Protein AF-A0A7Y7SUU4-F1 (afdb_monomer_lite)

Structure (mmCIF, N/CA/C/O backbone):
data_AF-A0A7Y7SUU4-F1
#
_entry.id   AF-A0A7Y7SUU4-F1
#
loop_
_atom_site.group_PDB
_atom_site.id
_atom_site.type_symbol
_atom_site.label_atom_id
_atom_site.label_alt_id
_atom_site.label_comp_id
_atom_site.label_asym_id
_atom_site.label_entity_id
_atom_site.label_seq_id
_atom_site.pdbx_PDB_ins_code
_atom_site.Cartn_x
_atom_site.Cartn_y
_atom_site.Cartn_z
_atom_site.occupancy
_atom_site.B_iso_or_equiv
_atom_site.auth_seq_id
_atom_site.auth_comp_id
_atom_site.auth_asym_id
_atom_site.auth_atom_id
_atom_site.pdbx_PDB_model_num
ATOM 1 N N . PHE A 1 1 ? 38.466 -0.236 -31.604 1.00 60.69 1 PHE A N 1
ATOM 2 C CA . PHE A 1 1 ? 37.794 -1.180 -30.681 1.00 60.69 1 PHE A CA 1
ATOM 3 C C . PHE A 1 1 ? 37.592 -0.640 -29.258 1.00 60.69 1 PHE A C 1
ATOM 5 O O . PHE A 1 1 ? 36.570 -0.963 -28.671 1.00 60.69 1 PHE A O 1
ATOM 12 N N . GLY A 1 2 ? 38.469 0.221 -28.713 1.00 74.75 2 GLY A N 1
ATOM 13 C CA . GLY A 1 2 ? 38.317 0.755 -27.343 1.00 74.75 2 GLY A CA 1
ATOM 14 C C . GLY A 1 2 ? 37.077 1.631 -27.092 1.00 74.75 2 GLY A C 1
ATOM 15 O O . GLY A 1 2 ? 36.430 1.478 -26.066 1.00 74.75 2 GLY A O 1
ATOM 16 N N . LEU A 1 3 ? 36.687 2.487 -28.044 1.00 79.12 3 LEU A N 1
ATOM 17 C CA . LEU A 1 3 ? 35.489 3.340 -27.923 1.00 79.12 3 LEU A CA 1
ATOM 18 C C . LEU A 1 3 ? 34.177 2.540 -27.890 1.00 79.12 3 LEU A C 1
ATOM 20 O O . LEU A 1 3 ? 33.296 2.837 -27.091 1.00 79.12 3 LEU A O 1
ATOM 24 N N . LEU A 1 4 ? 34.067 1.491 -28.711 1.00 78.38 4 LEU A N 1
ATOM 25 C CA . LEU A 1 4 ? 32.910 0.591 -28.701 1.00 78.38 4 LEU A CA 1
ATOM 26 C C . LEU A 1 4 ? 32.843 -0.204 -27.388 1.00 78.38 4 LEU A C 1
ATOM 28 O O . LEU A 1 4 ? 31.781 -0.294 -26.784 1.00 78.38 4 LEU A O 1
ATOM 32 N N . ALA A 1 5 ? 33.981 -0.724 -26.915 1.00 74.50 5 ALA A N 1
ATOM 33 C CA . ALA A 1 5 ? 34.062 -1.417 -25.629 1.00 74.50 5 ALA A CA 1
ATOM 34 C C . ALA A 1 5 ? 33.686 -0.500 -24.448 1.00 74.50 5 ALA A C 1
ATOM 36 O O . ALA A 1 5 ? 32.988 -0.934 -23.536 1.00 74.50 5 ALA A O 1
ATOM 37 N N . LEU A 1 6 ? 34.083 0.776 -24.494 1.00 81.94 6 LEU A N 1
ATOM 38 C CA . LEU A 1 6 ? 33.735 1.783 -23.490 1.00 81.94 6 LEU A CA 1
ATOM 39 C C . LEU A 1 6 ? 32.233 2.120 -23.497 1.00 81.94 6 LEU A C 1
ATOM 41 O O . LEU A 1 6 ? 31.617 2.182 -22.437 1.00 81.94 6 LEU A O 1
ATOM 45 N N . LEU A 1 7 ? 31.622 2.287 -24.675 1.00 76.31 7 LEU A N 1
ATOM 46 C CA . LEU A 1 7 ? 30.175 2.503 -24.805 1.00 76.31 7 LEU A CA 1
ATOM 47 C C . LEU A 1 7 ? 29.375 1.302 -24.281 1.00 76.31 7 LEU A C 1
ATOM 49 O O . LEU A 1 7 ? 28.416 1.475 -23.531 1.00 76.31 7 LEU A O 1
ATOM 53 N N . ILE A 1 8 ? 29.807 0.081 -24.605 1.00 71.06 8 ILE A N 1
ATOM 54 C CA . ILE A 1 8 ? 29.208 -1.147 -24.074 1.00 71.06 8 ILE A CA 1
ATOM 55 C C . ILE A 1 8 ? 29.336 -1.178 -22.541 1.00 71.06 8 ILE A C 1
ATOM 57 O O . ILE A 1 8 ? 28.335 -1.347 -21.849 1.00 71.06 8 ILE A O 1
ATOM 61 N N . ALA A 1 9 ? 30.521 -0.917 -21.985 1.00 72.00 9 ALA A N 1
ATOM 62 C CA . ALA A 1 9 ? 30.722 -0.878 -20.535 1.00 72.00 9 ALA A CA 1
ATOM 63 C C . ALA A 1 9 ? 29.834 0.170 -19.831 1.00 72.00 9 ALA A C 1
ATOM 65 O O . ALA A 1 9 ? 29.232 -0.130 -18.798 1.00 72.00 9 ALA A O 1
ATOM 66 N N . PHE A 1 10 ? 29.684 1.373 -20.398 1.00 74.75 10 PHE A N 1
ATOM 67 C CA . PHE A 1 10 ? 28.803 2.405 -19.839 1.00 74.75 10 PHE A CA 1
ATOM 68 C C . PHE A 1 10 ? 27.319 2.036 -19.919 1.00 74.75 10 PHE A C 1
ATOM 70 O O . PHE A 1 10 ? 26.589 2.245 -18.950 1.00 74.75 10 PHE A O 1
ATOM 77 N N . THR A 1 11 ? 26.864 1.445 -21.028 1.00 68.44 11 THR A N 1
ATOM 78 C CA . THR A 1 11 ? 25.468 0.988 -21.155 1.00 68.44 11 THR A CA 1
ATOM 79 C C . THR A 1 11 ? 25.135 -0.127 -20.160 1.00 68.44 11 THR A C 1
ATOM 81 O O . THR A 1 11 ? 24.088 -0.061 -19.512 1.00 68.44 11 THR A O 1
ATOM 84 N N . PHE A 1 12 ? 26.043 -1.089 -19.950 1.00 68.56 12 PHE A N 1
ATOM 85 C CA . PHE A 1 12 ? 25.882 -2.140 -18.940 1.00 68.56 12 PHE A CA 1
ATOM 86 C C . PHE A 1 12 ? 25.916 -1.594 -17.505 1.00 68.56 12 PHE A C 1
ATOM 88 O O . PHE A 1 12 ? 25.072 -1.978 -16.697 1.00 68.56 12 PHE A O 1
ATOM 95 N N . SER A 1 13 ? 26.823 -0.664 -17.190 1.00 65.19 13 SER A N 1
ATOM 96 C CA . SER A 1 13 ? 26.899 -0.027 -15.864 1.00 65.19 13 SER A CA 1
ATOM 97 C C . SER A 1 13 ? 25.634 0.783 -15.533 1.00 65.19 13 SER A C 1
ATOM 99 O O . SER A 1 13 ? 25.055 0.651 -14.449 1.00 65.19 13 SER A O 1
ATOM 101 N N . GLY A 1 14 ? 25.124 1.549 -16.504 1.00 67.38 14 GLY A N 1
ATOM 102 C CA . GLY A 1 14 ? 23.860 2.273 -16.362 1.00 67.38 14 GLY A CA 1
ATOM 103 C C . GLY A 1 14 ? 22.656 1.340 -16.197 1.00 67.38 14 GLY A C 1
ATOM 104 O O . GLY A 1 14 ? 21.776 1.605 -15.379 1.00 67.38 14 GLY A O 1
ATOM 105 N N . ALA A 1 15 ? 22.620 0.219 -16.925 1.00 69.56 15 ALA A N 1
ATOM 106 C CA . ALA A 1 15 ? 21.560 -0.780 -16.801 1.00 69.56 15 ALA A CA 1
ATOM 107 C C . ALA A 1 15 ? 21.578 -1.506 -15.444 1.00 69.56 15 ALA A C 1
ATOM 109 O O . ALA A 1 15 ? 20.518 -1.682 -14.841 1.00 69.56 15 ALA A O 1
ATOM 110 N N . ALA A 1 16 ? 22.761 -1.874 -14.940 1.00 66.81 16 ALA A N 1
ATOM 111 C CA . ALA A 1 16 ? 22.922 -2.505 -13.629 1.00 66.81 16 ALA A CA 1
ATOM 112 C C . ALA A 1 16 ? 22.438 -1.585 -12.498 1.00 66.81 16 ALA A C 1
ATOM 114 O O . ALA A 1 16 ? 21.600 -1.986 -11.692 1.00 66.81 16 ALA A O 1
ATOM 115 N N . THR A 1 17 ? 22.863 -0.318 -12.518 1.00 73.75 17 THR A N 1
ATOM 116 C CA . THR A 1 17 ? 22.456 0.688 -11.523 1.00 73.75 17 THR A CA 1
ATOM 117 C C . THR A 1 17 ? 20.933 0.876 -11.486 1.00 73.75 17 THR A C 1
ATOM 119 O O . THR A 1 17 ? 20.334 0.912 -10.412 1.00 73.75 17 THR A O 1
ATOM 122 N N . ARG A 1 18 ? 20.269 0.930 -12.651 1.00 72.94 18 ARG A N 1
ATOM 123 C CA 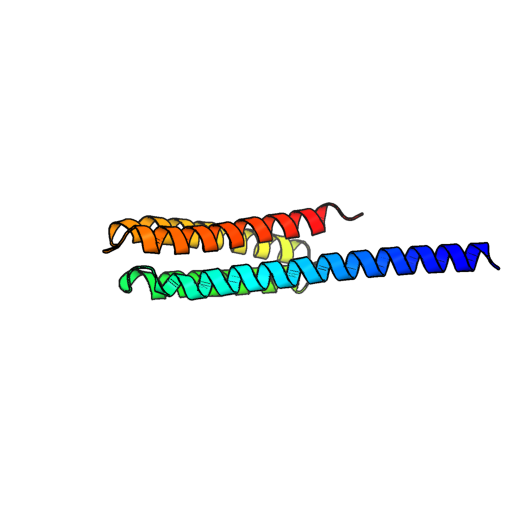. ARG A 1 18 ? 18.797 1.023 -12.727 1.00 72.94 18 ARG A CA 1
ATOM 124 C C . ARG A 1 18 ? 18.102 -0.226 -12.193 1.00 72.94 18 ARG A C 1
ATOM 126 O O . ARG A 1 18 ? 17.087 -0.119 -11.506 1.00 72.94 18 ARG A O 1
ATOM 133 N N . MET A 1 19 ? 18.629 -1.407 -12.511 1.00 75.94 19 MET A N 1
ATOM 134 C CA . MET A 1 19 ? 18.055 -2.660 -12.028 1.00 75.94 19 MET A CA 1
ATOM 135 C C . MET A 1 19 ? 18.141 -2.759 -10.500 1.00 75.94 19 MET A C 1
ATOM 137 O O . MET A 1 19 ? 17.162 -3.152 -9.863 1.00 75.94 19 MET A O 1
ATOM 141 N N . ASP A 1 20 ? 19.255 -2.337 -9.906 1.00 78.94 20 ASP A N 1
ATOM 142 C CA . ASP A 1 20 ? 19.417 -2.316 -8.451 1.00 78.94 20 ASP A CA 1
ATOM 143 C C . ASP A 1 20 ? 18.549 -1.246 -7.772 1.00 78.94 20 ASP A C 1
ATOM 145 O O . ASP A 1 20 ? 17.934 -1.527 -6.739 1.00 78.94 20 ASP A O 1
ATOM 149 N N . ALA A 1 21 ? 18.381 -0.066 -8.380 1.00 82.44 21 ALA A N 1
ATOM 150 C CA . ALA A 1 21 ? 17.433 0.943 -7.895 1.00 82.44 21 ALA A CA 1
ATOM 151 C C . ALA A 1 21 ? 15.988 0.407 -7.892 1.00 82.44 21 ALA A C 1
ATOM 153 O O . ALA A 1 21 ? 15.277 0.509 -6.888 1.00 82.44 21 ALA A O 1
ATOM 154 N N . ARG A 1 22 ? 15.567 -0.259 -8.978 1.00 83.44 22 ARG A N 1
ATOM 155 C CA . ARG A 1 22 ? 14.245 -0.898 -9.065 1.00 83.44 22 ARG A CA 1
ATOM 156 C C . ARG A 1 22 ? 14.066 -1.972 -7.991 1.00 83.44 22 ARG A C 1
ATOM 158 O O . ARG A 1 22 ? 13.024 -1.998 -7.339 1.00 83.44 22 ARG A O 1
ATOM 165 N N . ARG A 1 23 ? 15.061 -2.845 -7.792 1.00 85.75 23 ARG A N 1
ATOM 166 C CA . ARG A 1 23 ? 15.037 -3.886 -6.745 1.00 85.75 23 ARG A CA 1
ATOM 167 C C . ARG A 1 23 ? 14.900 -3.283 -5.353 1.00 85.75 23 ARG A C 1
ATOM 169 O O . ARG A 1 23 ? 14.048 -3.729 -4.591 1.00 85.75 23 ARG A O 1
ATOM 176 N N . THR A 1 24 ? 15.670 -2.239 -5.059 1.00 88.44 24 THR A N 1
ATOM 177 C CA . THR A 1 24 ? 15.624 -1.532 -3.772 1.00 88.44 24 THR A CA 1
ATOM 178 C C . THR A 1 24 ? 14.221 -1.006 -3.483 1.00 88.44 24 THR A C 1
ATOM 180 O O . THR A 1 24 ? 13.675 -1.251 -2.409 1.00 88.44 24 THR A O 1
ATOM 183 N N . LEU A 1 25 ? 13.582 -0.374 -4.471 1.00 89.00 25 LEU A N 1
ATOM 184 C CA . LEU A 1 25 ? 12.209 0.101 -4.325 1.00 89.00 25 LEU A CA 1
ATOM 185 C C . LEU A 1 25 ? 11.192 -1.042 -4.162 1.00 89.00 25 LEU A C 1
ATOM 187 O O . LEU A 1 25 ? 10.199 -0.857 -3.466 1.00 89.00 25 LEU A O 1
ATOM 191 N N . ILE A 1 26 ? 11.392 -2.208 -4.799 1.00 88.62 26 ILE A N 1
ATOM 192 C CA . ILE A 1 26 ? 10.487 -3.372 -4.647 1.00 88.62 26 ILE A CA 1
ATOM 193 C C . ILE A 1 26 ? 10.540 -3.882 -3.208 1.00 88.62 26 ILE A C 1
ATOM 195 O O . ILE A 1 26 ? 9.502 -4.120 -2.590 1.00 88.62 26 ILE A O 1
ATOM 199 N N . VAL A 1 27 ? 11.754 -4.033 -2.678 1.00 90.62 27 VAL A N 1
ATOM 200 C CA . VAL A 1 27 ? 11.974 -4.484 -1.302 1.00 90.62 27 VAL A CA 1
ATOM 201 C C . VAL A 1 27 ? 11.359 -3.492 -0.316 1.00 90.62 27 VAL A C 1
ATOM 203 O O . VAL A 1 27 ? 10.639 -3.908 0.588 1.00 90.62 27 VAL A O 1
ATOM 206 N N . ALA A 1 28 ? 11.574 -2.190 -0.521 1.00 93.31 28 ALA A N 1
ATOM 207 C CA . ALA A 1 28 ? 10.997 -1.150 0.325 1.00 93.31 28 ALA A CA 1
ATOM 208 C C . ALA A 1 28 ? 9.457 -1.188 0.340 1.00 93.31 28 ALA A C 1
ATOM 210 O O . ALA A 1 28 ? 8.864 -1.170 1.416 1.00 93.31 28 ALA A O 1
ATOM 211 N N . GLU A 1 29 ? 8.807 -1.310 -0.825 1.00 92.81 29 GLU A N 1
ATOM 212 C CA . GLU A 1 29 ? 7.341 -1.422 -0.905 1.00 92.81 29 GLU A CA 1
ATOM 213 C C . GLU A 1 29 ? 6.824 -2.660 -0.177 1.00 92.81 29 GLU A C 1
ATOM 215 O O . GLU A 1 29 ? 5.900 -2.568 0.630 1.00 92.81 29 GLU A O 1
ATOM 220 N N . THR A 1 30 ? 7.456 -3.807 -0.419 1.00 92.81 30 THR A N 1
ATOM 221 C CA . THR A 1 30 ? 7.053 -5.077 0.194 1.00 92.81 30 THR A CA 1
ATOM 222 C C . THR A 1 30 ? 7.179 -5.016 1.718 1.00 92.81 30 THR A C 1
ATOM 224 O O . THR A 1 30 ? 6.282 -5.461 2.433 1.00 92.81 30 THR A O 1
ATOM 227 N N . ASN A 1 31 ? 8.254 -4.410 2.230 1.00 95.31 31 ASN A N 1
ATOM 228 C CA . ASN A 1 31 ? 8.469 -4.238 3.666 1.00 95.31 31 ASN A CA 1
ATOM 229 C C . ASN A 1 31 ? 7.460 -3.268 4.298 1.00 95.31 31 ASN A C 1
ATOM 231 O O . ASN A 1 31 ? 6.953 -3.546 5.388 1.00 95.31 31 ASN A O 1
ATOM 235 N N . ALA A 1 32 ? 7.139 -2.159 3.624 1.00 96.75 32 ALA A N 1
ATOM 236 C CA . ALA A 1 32 ? 6.133 -1.209 4.097 1.00 96.75 32 ALA A CA 1
ATOM 237 C C . ALA A 1 32 ? 4.740 -1.859 4.149 1.00 96.75 32 ALA A C 1
ATOM 239 O O . ALA A 1 32 ? 4.061 -1.784 5.173 1.00 96.75 32 ALA A O 1
ATOM 240 N N . MET A 1 33 ? 4.351 -2.589 3.096 1.00 96.19 33 MET A N 1
ATOM 241 C CA . MET A 1 33 ? 3.099 -3.353 3.062 1.00 96.19 33 MET A CA 1
ATOM 242 C C . MET A 1 33 ? 3.054 -4.428 4.157 1.00 96.19 33 MET A C 1
ATOM 244 O O . MET A 1 33 ? 2.054 -4.545 4.862 1.00 96.19 33 MET A O 1
ATOM 248 N N . GLY A 1 34 ? 4.139 -5.186 4.346 1.00 96.38 34 GLY A N 1
ATOM 249 C CA . GLY A 1 34 ? 4.232 -6.197 5.402 1.00 96.38 34 GLY A CA 1
ATOM 250 C C . GLY A 1 34 ? 4.115 -5.597 6.806 1.00 96.38 34 GLY A C 1
ATOM 251 O O . GLY A 1 34 ? 3.402 -6.130 7.656 1.00 96.38 34 GLY A O 1
ATOM 252 N N . THR A 1 35 ? 4.748 -4.447 7.039 1.00 97.81 35 THR A N 1
ATOM 253 C CA . THR A 1 35 ? 4.656 -3.722 8.315 1.00 97.81 35 THR A CA 1
ATOM 254 C C . THR A 1 35 ? 3.239 -3.210 8.560 1.00 97.81 35 THR A C 1
ATOM 256 O O . THR A 1 35 ? 2.698 -3.403 9.650 1.00 97.81 35 THR A O 1
ATOM 259 N N . ALA A 1 36 ? 2.609 -2.606 7.550 1.00 97.56 36 ALA A N 1
ATOM 260 C CA . ALA A 1 36 ? 1.231 -2.136 7.636 1.00 97.56 36 ALA A CA 1
ATOM 261 C C . ALA A 1 36 ? 0.258 -3.284 7.941 1.00 97.56 36 ALA A C 1
ATOM 263 O O . ALA A 1 36 ? -0.575 -3.155 8.836 1.00 97.56 36 ALA A O 1
ATOM 264 N N . TRP A 1 37 ? 0.420 -4.432 7.274 1.00 97.75 37 TRP A N 1
ATOM 265 C CA . TRP A 1 37 ? -0.377 -5.637 7.508 1.00 97.75 37 TRP A CA 1
ATOM 266 C C . TRP A 1 37 ? -0.301 -6.139 8.954 1.00 97.75 37 TRP A C 1
ATOM 268 O O . TRP A 1 37 ? -1.332 -6.459 9.546 1.00 97.75 37 TRP A O 1
ATOM 278 N N . LEU A 1 38 ? 0.904 -6.198 9.530 1.00 97.50 38 LEU A N 1
ATOM 279 C CA . LEU A 1 38 ? 1.098 -6.603 10.926 1.00 97.50 38 LEU A CA 1
ATOM 280 C C . LEU A 1 38 ? 0.463 -5.600 11.894 1.00 97.50 38 LEU A C 1
ATOM 282 O O . LEU A 1 38 ? -0.156 -5.988 12.879 1.00 97.50 38 LEU A O 1
ATOM 286 N N . ARG A 1 39 ? 0.565 -4.298 11.609 1.00 96.50 39 ARG A N 1
ATOM 287 C CA . ARG A 1 39 ? 0.001 -3.262 12.484 1.00 96.50 39 ARG A CA 1
ATOM 288 C C . ARG A 1 39 ? -1.518 -3.134 12.405 1.00 96.50 39 ARG A C 1
ATOM 290 O O . ARG A 1 39 ? -2.089 -2.462 13.259 1.00 96.50 39 ARG A O 1
ATOM 297 N N . LEU A 1 40 ? -2.190 -3.818 11.474 1.00 96.12 40 LEU A N 1
ATOM 298 C CA . LEU A 1 40 ? -3.649 -3.956 11.530 1.00 96.12 40 LEU A CA 1
ATOM 299 C C . LEU A 1 40 ? -4.108 -4.650 12.823 1.00 96.12 40 LEU A C 1
ATOM 301 O O . LEU A 1 40 ? -5.204 -4.354 13.289 1.00 96.12 40 LEU A O 1
ATOM 305 N N . ASP A 1 41 ? -3.272 -5.493 13.443 1.00 95.31 41 ASP A N 1
ATOM 306 C CA . ASP A 1 41 ? -3.570 -6.121 14.742 1.00 95.31 41 ASP A CA 1
ATOM 307 C C . ASP A 1 41 ? -3.683 -5.119 15.898 1.00 95.31 41 ASP A C 1
ATOM 309 O O . ASP A 1 41 ? -4.271 -5.434 16.931 1.00 95.31 41 ASP A O 1
ATOM 313 N N . LEU A 1 42 ? -3.144 -3.907 15.730 1.00 94.44 42 LEU A N 1
ATOM 314 C CA . LEU A 1 42 ? -3.247 -2.844 16.728 1.00 94.44 42 LEU A CA 1
ATOM 315 C C . LEU A 1 42 ? -4.628 -2.184 16.735 1.00 94.44 42 LEU A C 1
ATOM 317 O O . LEU A 1 42 ? -4.981 -1.554 17.725 1.00 94.44 42 LEU A O 1
ATOM 321 N N . LEU A 1 43 ? -5.390 -2.288 15.643 1.00 94.81 43 LEU A N 1
ATOM 322 C CA . LEU A 1 43 ? -6.722 -1.696 15.530 1.00 94.81 43 LEU A CA 1
ATOM 323 C C . LEU A 1 43 ? -7.756 -2.529 16.305 1.00 94.81 43 LEU A C 1
ATOM 325 O O . LEU A 1 43 ? -7.519 -3.713 16.563 1.00 94.81 43 LEU A O 1
ATOM 329 N N . PRO A 1 44 ? -8.928 -1.970 16.657 1.00 95.50 44 PRO A N 1
ATOM 330 C CA . PRO A 1 44 ? -9.928 -2.719 17.406 1.00 95.50 44 PRO A CA 1
ATOM 331 C C . PRO A 1 44 ? -10.376 -3.965 16.634 1.00 95.50 44 PRO A C 1
ATOM 333 O O . PRO A 1 44 ? -10.641 -3.903 15.432 1.00 95.50 44 PRO A O 1
ATOM 336 N N . VAL A 1 45 ? -10.493 -5.094 17.341 1.00 94.94 45 VAL A N 1
ATOM 337 C CA . VAL A 1 45 ? -10.722 -6.434 16.760 1.00 94.94 45 VAL A CA 1
ATOM 338 C C . VAL A 1 45 ? -11.933 -6.479 15.823 1.00 94.94 45 VAL A C 1
ATOM 340 O O . VAL A 1 45 ? -11.895 -7.169 14.808 1.00 94.94 45 VAL A O 1
ATOM 343 N N . ALA A 1 46 ? -12.980 -5.698 16.107 1.00 95.94 46 ALA A N 1
ATOM 344 C CA . ALA A 1 46 ? -14.178 -5.613 15.272 1.00 95.94 46 ALA A CA 1
ATOM 345 C C . ALA A 1 46 ? -13.904 -5.100 13.841 1.00 95.94 46 ALA A C 1
ATOM 347 O O . ALA A 1 46 ? -14.594 -5.499 12.905 1.00 95.94 46 ALA A O 1
ATOM 348 N N . HIS A 1 47 ? -12.886 -4.253 13.656 1.00 95.50 47 HIS A N 1
ATOM 349 C CA . HIS A 1 47 ? -12.553 -3.635 12.365 1.00 95.50 47 HIS A CA 1
ATOM 350 C C . HIS A 1 47 ? -11.526 -4.435 11.555 1.00 95.50 47 HIS A C 1
ATOM 352 O O . HIS A 1 47 ? -11.454 -4.295 10.331 1.00 95.50 47 HIS A O 1
ATOM 358 N N . GLN A 1 48 ? -10.742 -5.295 12.213 1.00 96.31 48 GLN A N 1
ATOM 359 C CA . GLN A 1 48 ? -9.621 -6.002 11.586 1.00 96.31 48 GLN A CA 1
ATOM 360 C C . GLN A 1 48 ? -10.027 -6.899 10.401 1.00 96.31 48 GLN A C 1
ATOM 362 O O . GLN A 1 48 ? -9.341 -6.839 9.379 1.00 96.31 48 GLN A O 1
ATOM 367 N N . PRO A 1 49 ? -11.106 -7.714 10.451 1.00 97.94 49 PRO A N 1
ATOM 368 C CA . PRO A 1 49 ? -11.425 -8.634 9.356 1.00 97.94 49 PRO A CA 1
ATOM 369 C C . PRO A 1 49 ? -11.726 -7.920 8.036 1.00 97.94 49 PRO A C 1
ATOM 371 O O . PRO A 1 49 ? -11.211 -8.320 6.991 1.00 97.94 49 PRO A O 1
ATOM 374 N N . ALA A 1 50 ? -12.514 -6.842 8.092 1.00 97.00 50 ALA A N 1
ATOM 375 C CA . ALA A 1 50 ? -12.868 -6.051 6.918 1.00 97.00 50 ALA A CA 1
ATOM 376 C C . ALA A 1 50 ? -11.635 -5.347 6.335 1.00 97.00 50 ALA A C 1
ATOM 378 O O . ALA A 1 50 ? -11.376 -5.465 5.141 1.00 97.00 50 ALA A O 1
ATOM 379 N N . LEU A 1 51 ? -10.828 -4.705 7.189 1.00 97.38 51 LEU A N 1
ATOM 380 C CA . LEU A 1 51 ? -9.580 -4.056 6.777 1.00 97.38 51 LEU A CA 1
ATOM 381 C C . LEU A 1 51 ? -8.591 -5.038 6.149 1.00 97.38 51 LEU A C 1
ATOM 383 O O . LEU A 1 51 ? -7.987 -4.736 5.125 1.00 97.38 51 LEU A O 1
ATOM 387 N N . ARG A 1 52 ? -8.444 -6.236 6.725 1.00 98.06 52 ARG A N 1
ATOM 388 C CA . ARG A 1 52 ? -7.584 -7.286 6.169 1.00 98.06 52 ARG A CA 1
ATOM 389 C C . ARG A 1 52 ? -8.078 -7.769 4.806 1.00 98.06 52 ARG A C 1
ATOM 391 O O . ARG A 1 52 ? -7.251 -8.126 3.972 1.00 98.06 52 ARG A O 1
ATOM 398 N N . GLN A 1 53 ? -9.390 -7.800 4.572 1.00 98.50 53 GLN A N 1
ATOM 399 C CA . GLN A 1 53 ? -9.922 -8.138 3.253 1.00 98.50 53 GLN A CA 1
ATOM 400 C C . GLN A 1 53 ? -9.607 -7.046 2.232 1.00 98.50 53 GLN A C 1
ATOM 402 O O . GLN A 1 53 ? -9.010 -7.361 1.207 1.00 98.50 53 GLN A O 1
ATOM 407 N N . ASP A 1 54 ? -9.896 -5.780 2.549 1.00 98.31 54 ASP A N 1
ATOM 408 C CA . ASP A 1 54 ? -9.578 -4.664 1.649 1.00 98.31 54 ASP A CA 1
ATOM 409 C C . ASP A 1 54 ? -8.072 -4.612 1.335 1.00 98.31 54 ASP A C 1
ATOM 411 O O . ASP A 1 54 ? -7.672 -4.341 0.205 1.00 98.31 54 ASP A O 1
ATOM 415 N N . PHE A 1 55 ? -7.224 -4.907 2.328 1.00 98.19 55 PHE A N 1
ATOM 416 C CA . PHE A 1 55 ? -5.772 -4.948 2.167 1.00 98.19 55 PHE A CA 1
ATOM 417 C C . PHE A 1 55 ? -5.318 -6.083 1.240 1.00 98.19 55 PHE A C 1
ATOM 419 O O . PHE A 1 55 ? -4.433 -5.875 0.412 1.00 98.19 55 PHE A O 1
ATOM 426 N N . ARG A 1 56 ? -5.923 -7.276 1.331 1.00 98.31 56 ARG A N 1
ATOM 427 C CA . ARG A 1 56 ? -5.650 -8.370 0.381 1.00 98.31 56 ARG A CA 1
ATOM 428 C C . ARG A 1 56 ? -6.049 -7.977 -1.036 1.00 98.31 56 ARG A C 1
ATOM 430 O O . ARG A 1 56 ? -5.230 -8.094 -1.940 1.00 98.31 56 ARG A O 1
ATOM 437 N N . ASP A 1 57 ? -7.251 -7.427 -1.201 1.00 98.31 57 ASP A N 1
ATOM 438 C CA . ASP A 1 57 ? -7.742 -6.979 -2.506 1.00 98.31 57 ASP A CA 1
ATOM 439 C C . ASP A 1 57 ? -6.845 -5.876 -3.095 1.00 98.31 57 ASP A C 1
ATOM 441 O O . ASP A 1 57 ? -6.647 -5.805 -4.310 1.00 98.31 57 ASP A O 1
ATOM 445 N N . TYR A 1 58 ? -6.291 -5.015 -2.235 1.00 97.88 58 TYR A N 1
ATOM 446 C CA . TYR A 1 58 ? -5.326 -3.985 -2.612 1.00 97.88 58 TYR A CA 1
ATOM 447 C C . TYR A 1 58 ? -4.023 -4.604 -3.121 1.00 97.88 58 TYR A C 1
ATOM 449 O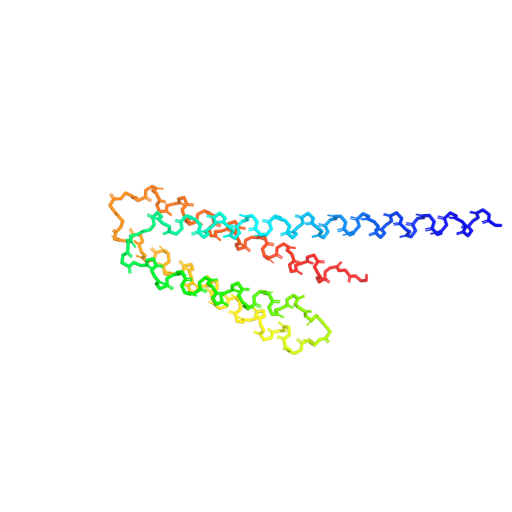 O . TYR A 1 58 ? -3.558 -4.244 -4.203 1.00 97.88 58 TYR A O 1
ATOM 457 N N . VAL A 1 59 ? -3.452 -5.557 -2.380 1.00 96.06 59 VAL A N 1
ATOM 458 C CA . VAL A 1 59 ? -2.229 -6.263 -2.787 1.00 96.06 59 VAL A CA 1
ATOM 459 C C . VAL A 1 59 ? -2.449 -7.021 -4.098 1.00 96.06 59 VAL A C 1
ATOM 461 O O . VAL A 1 59 ? -1.600 -6.945 -4.985 1.00 96.06 59 VAL A O 1
ATOM 464 N N . ASP A 1 60 ? -3.600 -7.668 -4.276 1.00 97.19 60 ASP A N 1
ATOM 465 C CA . ASP A 1 60 ? -3.947 -8.356 -5.522 1.00 97.19 60 ASP A CA 1
ATOM 466 C C . ASP A 1 60 ? -4.001 -7.390 -6.714 1.00 97.19 60 ASP A C 1
ATOM 468 O O . ASP A 1 60 ? -3.430 -7.681 -7.770 1.00 97.19 60 ASP A O 1
ATOM 472 N N . ALA A 1 61 ? -4.606 -6.210 -6.540 1.00 96.12 61 ALA A N 1
ATOM 473 C CA . ALA A 1 61 ? -4.625 -5.163 -7.563 1.00 96.12 61 ALA A CA 1
ATOM 474 C C . ALA A 1 61 ? -3.209 -4.640 -7.877 1.00 96.12 61 ALA A C 1
ATOM 476 O O . ALA A 1 61 ? -2.853 -4.462 -9.043 1.00 96.12 61 ALA A O 1
ATOM 477 N N . ARG A 1 62 ? -2.348 -4.457 -6.863 1.00 93.56 62 ARG A N 1
ATOM 478 C CA . ARG A 1 62 ? -0.943 -4.042 -7.057 1.00 93.56 62 ARG A CA 1
ATOM 479 C C . ARG A 1 62 ? -0.127 -5.102 -7.798 1.00 93.56 62 ARG A C 1
ATOM 481 O O . ARG A 1 62 ? 0.640 -4.765 -8.699 1.00 93.56 62 ARG A O 1
ATOM 488 N N . ILE A 1 63 ? -0.309 -6.381 -7.468 1.00 92.88 63 ILE A N 1
ATOM 489 C CA . ILE A 1 63 ? 0.323 -7.494 -8.188 1.00 92.88 63 ILE A CA 1
ATOM 490 C C . ILE A 1 63 ? -0.157 -7.515 -9.640 1.00 92.88 63 ILE A C 1
ATOM 492 O O . ILE A 1 63 ? 0.659 -7.680 -10.546 1.00 92.88 63 ILE A O 1
ATOM 496 N N . ALA A 1 64 ? -1.460 -7.341 -9.876 1.00 93.38 64 ALA A N 1
ATOM 497 C CA . ALA A 1 64 ? -2.029 -7.322 -11.218 1.00 93.38 64 ALA A CA 1
ATOM 498 C C . ALA A 1 64 ? -1.506 -6.142 -12.054 1.00 93.38 64 ALA A C 1
ATOM 500 O O . ALA A 1 64 ? -1.173 -6.347 -13.220 1.00 93.38 64 ALA A O 1
ATOM 501 N N . TYR A 1 65 ? -1.351 -4.960 -11.448 1.00 91.19 65 TYR A N 1
ATOM 502 C CA . TYR A 1 65 ? -0.733 -3.788 -12.072 1.00 91.19 65 TYR A CA 1
ATOM 503 C C . TYR A 1 65 ? 0.708 -4.063 -12.523 1.00 91.19 65 TYR A C 1
ATOM 505 O O . TYR A 1 65 ? 1.062 -3.794 -13.666 1.00 91.19 65 TYR A O 1
ATOM 513 N N . TYR A 1 66 ? 1.538 -4.652 -11.658 1.00 87.94 66 TYR A N 1
ATOM 514 C CA . TYR A 1 66 ? 2.948 -4.909 -11.974 1.00 87.94 66 TYR A CA 1
ATOM 515 C C . TYR A 1 66 ? 3.202 -6.161 -12.827 1.00 87.94 66 TYR A C 1
ATOM 517 O O . TYR A 1 66 ? 4.334 -6.357 -13.276 1.00 87.94 66 TYR A O 1
ATOM 525 N N . ARG A 1 67 ? 2.193 -7.017 -13.039 1.00 88.06 67 ARG A N 1
ATOM 526 C CA . ARG A 1 67 ? 2.341 -8.291 -13.762 1.00 88.06 67 ARG A CA 1
ATOM 527 C C . ARG A 1 67 ? 2.619 -8.095 -15.249 1.00 88.06 67 ARG A C 1
ATOM 529 O O . ARG A 1 67 ? 3.462 -8.802 -15.791 1.00 88.06 67 ARG A O 1
ATOM 536 N N . ASP A 1 68 ? 1.902 -7.177 -15.888 1.00 82.06 68 ASP A N 1
ATOM 537 C CA . ASP A 1 68 ? 2.052 -6.884 -17.311 1.00 82.06 68 ASP A CA 1
ATOM 538 C C . ASP A 1 68 ? 1.805 -5.396 -17.569 1.00 82.06 68 ASP A C 1
ATOM 540 O O . ASP A 1 68 ? 0.668 -4.940 -17.658 1.00 82.06 68 ASP A O 1
ATOM 544 N N . LEU A 1 69 ? 2.899 -4.640 -17.668 1.00 82.56 69 LEU A N 1
ATOM 545 C CA . LEU A 1 69 ? 2.865 -3.205 -17.954 1.00 82.56 69 LEU A CA 1
ATOM 546 C C . LEU A 1 69 ? 2.738 -2.904 -19.457 1.00 82.56 69 LEU A C 1
ATOM 548 O O . LEU A 1 69 ? 2.672 -1.737 -19.832 1.00 82.56 69 LEU A O 1
ATOM 552 N N . THR A 1 70 ? 2.722 -3.928 -20.320 1.00 86.81 70 THR A N 1
ATOM 553 C CA . THR A 1 70 ? 2.528 -3.745 -21.768 1.00 86.81 70 THR A CA 1
ATOM 554 C C . THR A 1 70 ? 1.047 -3.655 -22.139 1.00 86.81 70 THR A C 1
ATOM 556 O O . THR A 1 70 ? 0.692 -2.942 -23.077 1.00 86.81 70 THR A O 1
ATOM 559 N N . ASP A 1 71 ? 0.169 -4.285 -21.354 1.00 91.25 71 ASP A N 1
ATOM 560 C CA . ASP A 1 71 ? -1.282 -4.084 -21.402 1.00 91.25 71 ASP A CA 1
ATOM 561 C C . ASP A 1 71 ? -1.669 -2.820 -20.608 1.00 91.25 71 ASP A C 1
ATOM 563 O O . ASP A 1 71 ? -2.036 -2.865 -19.430 1.00 91.25 71 ASP A O 1
ATOM 567 N N . ILE A 1 72 ? -1.550 -1.663 -21.267 1.00 88.94 72 ILE A N 1
ATOM 568 C CA . ILE A 1 72 ? -1.748 -0.335 -20.660 1.00 88.94 72 ILE A CA 1
ATOM 569 C C . ILE A 1 72 ? -3.156 -0.177 -20.076 1.00 88.94 72 ILE A C 1
ATOM 571 O O . ILE A 1 72 ? -3.328 0.415 -19.006 1.00 88.94 72 ILE A O 1
ATOM 575 N N . GLU A 1 73 ? -4.177 -0.689 -20.767 1.00 91.25 73 GLU A N 1
ATOM 576 C CA . GLU A 1 73 ? -5.565 -0.540 -20.334 1.00 91.25 73 GLU A CA 1
ATOM 577 C C . GLU A 1 73 ? -5.803 -1.324 -19.041 1.00 91.25 73 GLU A C 1
ATOM 579 O O . GLU A 1 73 ? -6.340 -0.790 -18.066 1.00 91.25 73 GLU A O 1
ATOM 584 N N . ARG A 1 74 ? -5.330 -2.575 -18.988 1.00 91.00 74 ARG A N 1
ATOM 585 C CA . ARG A 1 74 ? -5.379 -3.381 -17.769 1.00 91.00 74 ARG A CA 1
ATOM 586 C C . ARG A 1 74 ? -4.569 -2.760 -16.643 1.00 91.00 74 ARG A C 1
ATOM 588 O O . ARG A 1 74 ? -5.096 -2.645 -15.539 1.00 91.00 74 ARG A O 1
ATOM 595 N N . ALA A 1 75 ? -3.336 -2.338 -16.909 1.00 90.62 75 ALA A N 1
ATOM 596 C CA . ALA A 1 75 ? -2.486 -1.712 -15.905 1.00 90.62 75 ALA A CA 1
ATOM 597 C C . ALA A 1 75 ? -3.167 -0.469 -15.303 1.00 90.62 75 ALA A C 1
ATOM 599 O O . ALA A 1 75 ? -3.234 -0.321 -14.084 1.00 90.62 75 ALA A O 1
ATOM 600 N N . THR A 1 76 ? -3.774 0.376 -16.139 1.00 91.88 76 THR A N 1
ATOM 601 C CA . THR A 1 76 ? -4.492 1.577 -15.689 1.00 91.88 76 THR A CA 1
ATOM 602 C C . THR A 1 76 ? -5.694 1.228 -14.808 1.00 91.88 76 THR A C 1
ATOM 604 O O . THR A 1 76 ? -5.882 1.841 -13.755 1.00 91.88 76 THR A O 1
ATOM 607 N N . ARG A 1 77 ? -6.489 0.215 -15.188 1.00 95.31 77 ARG A N 1
ATOM 608 C CA . ARG A 1 77 ? -7.631 -0.252 -14.381 1.00 95.31 77 ARG A CA 1
ATOM 609 C C . ARG A 1 77 ? -7.195 -0.794 -13.020 1.00 95.31 77 ARG A C 1
ATOM 611 O O . ARG A 1 77 ? -7.786 -0.425 -12.007 1.00 95.31 77 ARG A O 1
ATOM 618 N N . GLU A 1 78 ? -6.164 -1.634 -12.979 1.00 95.56 78 GLU A N 1
ATOM 619 C CA . GLU A 1 78 ? -5.674 -2.219 -11.723 1.00 95.56 78 GLU A CA 1
ATOM 620 C C . GLU A 1 78 ? -5.011 -1.170 -10.821 1.00 95.56 78 GLU A C 1
ATOM 622 O O . GLU A 1 78 ? -5.204 -1.192 -9.605 1.00 95.56 78 GLU A O 1
ATOM 627 N N . ASN A 1 79 ? -4.316 -0.184 -11.398 1.00 93.75 79 ASN A N 1
ATOM 628 C CA . ASN A 1 79 ? -3.787 0.950 -10.642 1.00 93.75 79 ASN A CA 1
ATOM 629 C C . ASN A 1 79 ? -4.915 1.796 -10.025 1.00 93.75 79 ASN A C 1
ATOM 631 O O . ASN A 1 79 ? -4.876 2.124 -8.839 1.00 93.75 79 ASN A O 1
ATOM 635 N N . ALA A 1 80 ? -5.966 2.099 -10.794 1.00 95.62 80 ALA A N 1
ATOM 636 C CA . ALA A 1 80 ? -7.134 2.815 -10.284 1.00 95.62 80 ALA A CA 1
ATOM 637 C C . ALA A 1 80 ? -7.843 2.034 -9.164 1.00 95.62 80 ALA A C 1
ATOM 639 O O . ALA A 1 80 ? -8.210 2.613 -8.138 1.00 95.62 80 ALA A O 1
ATOM 640 N N . ARG A 1 81 ? -7.980 0.710 -9.322 1.00 97.56 81 ARG A N 1
ATOM 641 C CA . ARG A 1 81 ? -8.519 -0.185 -8.289 1.00 97.56 81 ARG A CA 1
ATOM 642 C C . ARG A 1 81 ? -7.669 -0.152 -7.018 1.00 97.56 81 ARG A C 1
ATOM 644 O O . ARG A 1 81 ? -8.225 -0.008 -5.930 1.00 97.56 81 ARG A O 1
ATOM 651 N N . ALA A 1 82 ? -6.345 -0.247 -7.141 1.00 96.25 82 ALA A N 1
ATOM 652 C CA . ALA A 1 82 ? -5.436 -0.173 -6.002 1.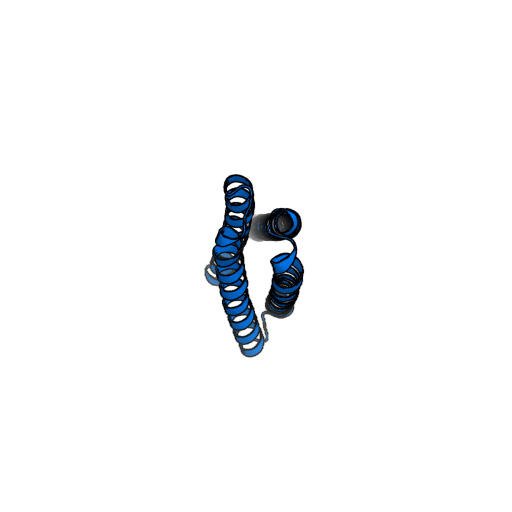00 96.25 82 ALA A CA 1
ATOM 653 C C . ALA A 1 82 ? -5.560 1.174 -5.267 1.00 96.25 82 ALA A C 1
ATOM 655 O O . ALA A 1 82 ? -5.699 1.192 -4.046 1.00 96.25 82 ALA A O 1
ATOM 656 N N . ASN A 1 83 ? -5.616 2.292 -5.996 1.00 95.62 83 ASN A N 1
ATOM 657 C CA . ASN A 1 83 ? -5.786 3.626 -5.410 1.00 95.62 83 ASN A CA 1
ATOM 658 C C . ASN A 1 83 ? -7.124 3.774 -4.667 1.00 95.62 83 ASN A C 1
ATOM 660 O O . ASN A 1 83 ? -7.178 4.352 -3.579 1.00 95.62 83 ASN A O 1
ATOM 664 N N . ALA A 1 84 ? -8.208 3.225 -5.222 1.00 97.69 84 ALA A N 1
ATOM 665 C CA . ALA A 1 84 ? -9.511 3.228 -4.565 1.00 97.69 84 ALA A CA 1
ATOM 666 C C . ALA A 1 84 ? -9.492 2.413 -3.260 1.00 97.69 84 ALA A C 1
ATOM 668 O O . ALA A 1 84 ? -9.965 2.890 -2.227 1.00 97.69 84 ALA A O 1
ATOM 669 N N . LEU A 1 85 ? -8.905 1.212 -3.284 1.00 98.19 85 LEU A N 1
ATOM 670 C CA . LEU A 1 85 ? -8.790 0.350 -2.103 1.00 98.19 85 LEU A CA 1
ATOM 671 C C . LEU A 1 85 ? -7.897 0.967 -1.026 1.00 98.19 85 LEU A C 1
ATOM 673 O O . LEU A 1 85 ? -8.254 0.949 0.147 1.00 98.19 85 LEU A O 1
ATOM 677 N N . GLN A 1 86 ? -6.794 1.599 -1.418 1.00 96.38 86 GLN A N 1
ATOM 678 C CA . GLN A 1 86 ? -5.924 2.343 -0.512 1.00 96.38 86 GLN A CA 1
ATOM 679 C C . GLN A 1 86 ? -6.693 3.426 0.261 1.00 96.38 86 GLN A C 1
ATOM 681 O O . GLN A 1 86 ? -6.551 3.547 1.479 1.00 96.38 86 GLN A O 1
ATOM 686 N N . LEU A 1 87 ? -7.566 4.176 -0.422 1.00 96.94 87 LEU A N 1
ATOM 687 C CA . LEU A 1 87 ? -8.415 5.183 0.217 1.00 96.94 87 LEU A CA 1
ATOM 688 C C . LEU A 1 87 ? -9.459 4.557 1.156 1.00 96.94 87 LEU A C 1
ATOM 690 O O . LEU A 1 87 ? -9.748 5.118 2.215 1.00 96.94 87 LEU A O 1
ATOM 694 N N . VAL A 1 88 ? -10.030 3.409 0.781 1.00 98.00 88 VAL A N 1
ATOM 695 C CA . VAL A 1 88 ? -10.969 2.657 1.630 1.00 98.00 88 VAL A CA 1
ATOM 696 C C . VAL A 1 88 ? -10.281 2.186 2.911 1.00 98.00 88 VAL A C 1
ATOM 698 O O . VAL A 1 88 ? -10.812 2.428 3.997 1.00 98.00 88 VAL A O 1
ATOM 701 N N . ILE A 1 89 ? -9.091 1.589 2.797 1.00 97.88 89 ILE A N 1
ATOM 702 C CA . ILE A 1 89 ? -8.275 1.136 3.932 1.00 97.88 89 ILE A CA 1
ATOM 703 C C . ILE A 1 89 ? -7.975 2.313 4.860 1.00 97.88 89 ILE A C 1
ATOM 705 O O . ILE A 1 89 ? -8.235 2.226 6.058 1.00 97.88 89 ILE A O 1
ATOM 709 N N . TRP A 1 90 ? -7.502 3.437 4.311 1.00 97.62 90 TRP A N 1
ATOM 710 C CA . TRP A 1 90 ? -7.207 4.639 5.092 1.00 97.62 90 TRP A CA 1
ATOM 711 C C . TRP A 1 90 ? -8.428 5.132 5.876 1.00 97.62 90 TRP A C 1
ATOM 713 O O . TRP A 1 90 ? -8.363 5.316 7.090 1.00 97.62 90 TRP A O 1
ATOM 723 N N . LYS A 1 91 ? -9.573 5.298 5.201 1.00 97.50 91 LYS A N 1
ATOM 724 C CA . LYS A 1 91 ? -10.809 5.782 5.835 1.00 97.50 91 LYS A CA 1
ATOM 725 C C . LYS A 1 91 ? -11.297 4.845 6.939 1.00 97.50 91 LYS A C 1
ATOM 727 O O . LYS A 1 91 ? -11.673 5.325 8.005 1.00 97.50 91 LYS A O 1
ATOM 732 N N . LYS A 1 92 ? -11.274 3.530 6.705 1.00 97.00 92 LYS A N 1
ATOM 733 C CA . LYS A 1 92 ? -11.666 2.524 7.705 1.00 97.00 92 LYS A CA 1
ATOM 734 C C . LYS A 1 92 ? -10.711 2.514 8.900 1.00 97.00 92 LYS A C 1
ATOM 736 O O . LYS A 1 92 ? -11.173 2.470 10.035 1.00 97.00 92 LYS A O 1
ATOM 741 N N . ALA A 1 93 ? -9.404 2.623 8.665 1.00 95.94 93 ALA A N 1
ATOM 742 C CA . ALA A 1 93 ? -8.415 2.701 9.736 1.00 95.94 93 ALA A CA 1
ATOM 743 C C . ALA A 1 93 ? -8.617 3.957 10.600 1.00 95.94 93 ALA A C 1
ATOM 745 O O . ALA A 1 93 ? -8.665 3.851 11.824 1.00 95.94 93 ALA A O 1
ATOM 746 N N . VAL A 1 94 ? -8.828 5.125 9.984 1.00 96.06 94 VAL A N 1
ATOM 747 C CA . VAL A 1 94 ? -9.129 6.375 10.705 1.00 96.06 94 VAL A CA 1
ATOM 748 C C . VAL A 1 94 ? -10.438 6.268 11.490 1.00 96.06 94 VAL A C 1
ATOM 750 O O . VAL A 1 94 ? -10.470 6.638 12.660 1.00 96.06 94 VAL A O 1
ATOM 753 N N . ALA A 1 95 ? -11.502 5.731 10.887 1.00 94.69 95 ALA A N 1
ATOM 754 C CA . ALA A 1 95 ? -12.785 5.549 11.569 1.00 94.69 95 ALA A CA 1
ATOM 755 C C . ALA A 1 95 ? -12.660 4.618 12.787 1.00 94.69 95 ALA A C 1
ATOM 757 O O . ALA A 1 95 ? -13.221 4.905 13.841 1.00 94.69 95 ALA A O 1
ATOM 758 N N . SER A 1 96 ? -11.850 3.559 12.678 1.00 94.06 96 SER A N 1
ATOM 759 C CA . SER A 1 96 ? -11.626 2.610 13.774 1.00 94.06 96 SER A CA 1
ATOM 760 C C . SER A 1 96 ? -10.952 3.228 15.006 1.00 94.06 96 SER A C 1
ATOM 762 O O . SER A 1 96 ? -11.043 2.669 16.096 1.00 94.06 96 SER A O 1
ATOM 764 N N . LEU A 1 97 ? -10.312 4.399 14.872 1.00 91.69 97 LEU A N 1
ATOM 765 C CA . LEU A 1 97 ? -9.700 5.090 16.009 1.00 91.69 97 LEU A CA 1
ATOM 766 C C . LEU A 1 97 ? -10.718 5.557 17.050 1.00 91.69 97 LEU A C 1
ATOM 768 O O . LEU A 1 97 ? -10.345 5.731 18.207 1.00 91.69 97 LEU A O 1
ATOM 772 N N . GLN A 1 98 ? -11.981 5.756 16.667 1.00 90.88 98 GLN A N 1
ATOM 773 C CA . GLN A 1 98 ? -13.033 6.154 17.608 1.00 90.88 98 GLN A CA 1
ATOM 774 C C . GLN A 1 98 ? -13.327 5.062 18.645 1.00 90.88 98 GLN A C 1
ATOM 776 O O . GLN A 1 98 ? -13.707 5.375 19.769 1.00 90.88 98 GLN A O 1
ATOM 781 N N . ASP A 1 99 ? -13.069 3.802 18.288 1.00 92.25 99 ASP A N 1
ATOM 782 C CA . ASP A 1 99 ? -13.312 2.633 19.134 1.00 92.25 99 ASP A CA 1
ATOM 783 C C . ASP A 1 99 ? -12.031 2.136 19.830 1.00 92.25 99 ASP A C 1
ATOM 785 O O . ASP A 1 99 ? -12.015 1.056 20.424 1.00 92.25 99 ASP A O 1
ATOM 789 N N . MET A 1 100 ? -10.927 2.888 19.738 1.00 90.19 100 MET A N 1
ATOM 790 C CA . MET A 1 100 ? -9.639 2.485 20.300 1.00 90.19 100 MET A CA 1
ATOM 791 C C . MET A 1 100 ? -9.568 2.728 21.812 1.00 90.19 100 MET A C 1
ATOM 793 O O . MET A 1 100 ? -9.620 3.881 22.245 1.00 90.19 100 MET A O 1
ATOM 797 N N . PRO A 1 101 ? -9.298 1.689 22.628 1.00 84.44 101 PRO A N 1
ATOM 798 C CA . PRO A 1 101 ? -9.038 1.865 24.059 1.00 84.44 101 PRO A CA 1
ATOM 799 C C . PRO A 1 101 ? -7.759 2.667 24.328 1.00 84.44 101 PRO A C 1
ATOM 801 O O . PRO A 1 101 ? -7.602 3.288 25.376 1.00 84.44 101 PRO A O 1
ATOM 804 N N . THR A 1 102 ? -6.802 2.622 23.396 1.00 85.94 102 THR A N 1
ATOM 805 C CA . THR A 1 102 ? -5.500 3.284 23.509 1.00 85.94 102 THR A CA 1
ATOM 806 C C . THR A 1 102 ? -5.154 3.969 22.181 1.00 85.94 102 THR A C 1
ATOM 808 O O . THR A 1 102 ? -4.582 3.336 21.291 1.00 85.94 102 THR A O 1
ATOM 811 N N . PRO A 1 103 ? -5.478 5.268 22.024 1.00 80.06 103 PRO A N 1
ATOM 812 C CA . PRO A 1 103 ? -5.315 5.990 20.758 1.00 80.06 103 PRO A CA 1
ATOM 813 C C . PRO A 1 103 ? -3.885 5.988 20.194 1.00 80.06 103 PRO A C 1
ATOM 815 O O . PRO A 1 103 ? -3.697 5.998 18.979 1.00 80.06 103 PRO A O 1
ATOM 818 N N . THR A 1 104 ? -2.863 5.919 21.055 1.00 83.56 104 TH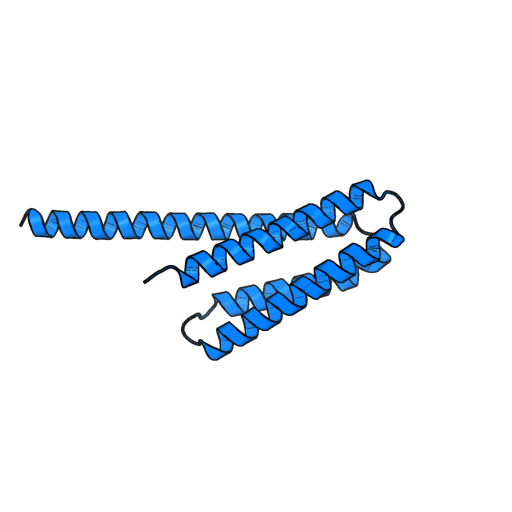R A N 1
ATOM 819 C CA . THR A 1 104 ? -1.447 5.918 20.645 1.00 83.56 104 THR A CA 1
ATOM 820 C C . THR A 1 104 ? -1.059 4.692 19.816 1.00 83.56 104 THR A C 1
ATOM 822 O O . THR A 1 104 ? -0.244 4.815 18.902 1.00 83.56 104 THR A O 1
ATOM 825 N N . LEU A 1 105 ? -1.672 3.526 20.057 1.00 86.81 105 LEU A N 1
ATOM 826 C CA . LEU A 1 105 ? -1.445 2.327 19.238 1.00 86.81 105 LEU A CA 1
ATOM 827 C C . LEU A 1 105 ? -2.011 2.494 17.822 1.00 86.81 105 LEU A C 1
ATOM 829 O O . LEU A 1 105 ? -1.435 1.996 16.856 1.00 86.81 105 LEU A O 1
ATOM 833 N N . GLY A 1 106 ? -3.092 3.263 17.684 1.00 89.25 106 GLY A N 1
ATOM 834 C CA . GLY A 1 106 ? -3.727 3.543 16.398 1.00 89.25 106 GLY A CA 1
ATOM 835 C C . GLY A 1 106 ? -2.890 4.460 15.516 1.00 89.25 106 GLY A C 1
ATOM 836 O O . GLY A 1 106 ? -2.821 4.257 14.306 1.00 89.25 106 GLY A O 1
ATOM 837 N N . VAL A 1 107 ? -2.167 5.408 16.122 1.00 91.31 107 VAL A N 1
ATOM 838 C CA . VAL A 1 107 ? -1.215 6.271 15.404 1.00 91.31 107 VAL A CA 1
ATOM 839 C C . VAL A 1 107 ? -0.116 5.440 14.735 1.00 91.31 107 VAL A C 1
ATOM 841 O O . VAL A 1 107 ? 0.207 5.686 13.577 1.00 91.31 107 VAL A O 1
ATOM 844 N N . SER A 1 108 ? 0.406 4.414 15.415 1.00 92.44 108 SER A N 1
ATOM 845 C CA . SER A 1 108 ? 1.425 3.515 14.851 1.00 92.44 108 SER A CA 1
ATOM 846 C C . SER A 1 108 ? 0.921 2.746 13.620 1.00 92.44 108 SER A C 1
ATOM 848 O O . SER A 1 108 ? 1.662 2.567 12.647 1.00 92.44 108 SER A O 1
ATOM 850 N N . ALA A 1 109 ? -0.348 2.321 13.626 1.00 93.44 109 ALA A N 1
ATOM 851 C CA . ALA A 1 109 ? -0.978 1.680 12.473 1.00 93.44 109 ALA A CA 1
ATOM 8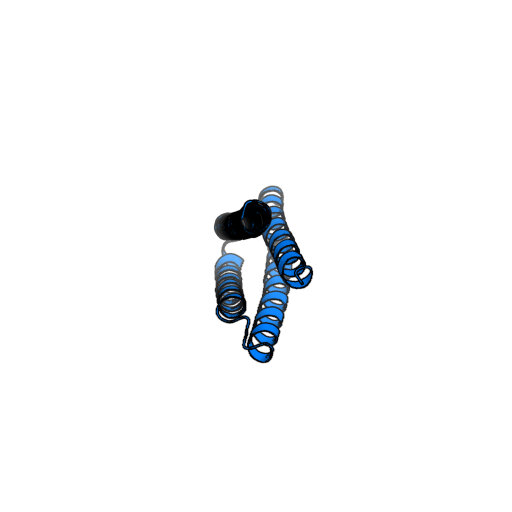52 C C . ALA A 1 109 ? -1.176 2.663 11.308 1.00 93.44 109 ALA A C 1
ATOM 854 O O . ALA A 1 109 ? -0.836 2.337 10.171 1.00 93.44 109 ALA A O 1
ATOM 855 N N . LEU A 1 110 ? -1.646 3.885 11.586 1.00 95.12 110 LEU A N 1
ATOM 856 C CA . LEU A 1 110 ? -1.795 4.923 10.562 1.00 95.12 110 LEU A CA 1
ATOM 857 C C . LEU A 1 110 ? -0.457 5.337 9.940 1.00 95.12 110 LEU A C 1
ATOM 859 O O . LEU A 1 110 ? -0.396 5.534 8.731 1.00 95.12 110 LEU A O 1
ATOM 863 N N . GLN A 1 111 ? 0.614 5.425 10.730 1.00 95.62 111 GLN A N 1
ATOM 864 C CA . GLN A 1 111 ? 1.955 5.724 10.219 1.00 95.62 111 GLN A CA 1
ATOM 865 C C . GLN A 1 111 ? 2.434 4.660 9.228 1.00 95.62 111 GLN A C 1
ATOM 867 O O . GLN A 1 111 ? 2.874 5.006 8.137 1.00 95.62 111 GLN A O 1
ATOM 872 N N . ALA A 1 112 ? 2.279 3.373 9.552 1.00 96.12 112 ALA A N 1
ATOM 873 C CA . ALA A 1 112 ? 2.669 2.305 8.629 1.00 96.12 112 ALA A CA 1
ATOM 874 C C . ALA A 1 112 ? 1.811 2.284 7.354 1.00 96.12 112 ALA A C 1
ATOM 876 O O . ALA A 1 112 ? 2.327 2.036 6.266 1.00 96.12 112 ALA A O 1
ATOM 877 N N . LEU A 1 113 ? 0.510 2.578 7.466 1.00 96.62 113 LEU A N 1
ATOM 878 C CA . LEU A 1 113 ? -0.348 2.751 6.292 1.00 96.62 113 LEU A CA 1
ATOM 879 C C . LEU A 1 113 ? 0.102 3.941 5.438 1.00 96.62 113 LEU A C 1
ATOM 881 O O . LEU A 1 113 ? 0.106 3.829 4.217 1.00 96.62 113 LEU A O 1
ATOM 885 N N . ASN A 1 114 ? 0.525 5.048 6.051 1.00 96.69 114 ASN A N 1
ATOM 886 C CA . ASN A 1 114 ? 1.051 6.199 5.322 1.00 96.69 114 ASN A CA 1
ATOM 887 C C . ASN A 1 114 ? 2.365 5.871 4.597 1.00 96.69 114 ASN A C 1
ATOM 889 O O . ASN A 1 114 ? 2.499 6.165 3.417 1.00 96.69 114 ASN A O 1
ATOM 893 N N . GLU A 1 115 ? 3.302 5.184 5.253 1.00 96.56 115 GLU A N 1
ATOM 894 C CA . GLU A 1 115 ? 4.555 4.741 4.622 1.00 96.56 115 GLU A CA 1
ATOM 895 C C . GLU A 1 115 ? 4.304 3.821 3.415 1.00 96.56 115 GLU A C 1
ATOM 897 O O . GLU A 1 115 ? 4.961 3.953 2.380 1.00 96.56 115 GLU A O 1
ATOM 902 N N . MET A 1 116 ? 3.318 2.921 3.512 1.00 94.94 116 MET A N 1
ATOM 903 C CA . MET A 1 116 ? 2.865 2.097 2.386 1.00 94.94 116 MET A CA 1
ATOM 904 C C . MET A 1 116 ? 2.331 2.959 1.229 1.00 94.94 116 MET A C 1
ATOM 906 O O . MET A 1 116 ? 2.645 2.704 0.067 1.00 94.94 116 MET A O 1
ATOM 910 N N . ILE A 1 117 ? 1.549 3.995 1.528 1.00 93.06 117 ILE A N 1
ATOM 911 C CA . ILE A 1 117 ? 1.026 4.934 0.527 1.00 93.06 117 ILE A CA 1
ATOM 912 C C . ILE A 1 117 ? 2.176 5.690 -0.162 1.00 93.06 117 ILE A C 1
ATOM 914 O O . ILE A 1 117 ? 2.241 5.751 -1.394 1.00 93.06 117 ILE A O 1
ATOM 918 N N . ASP A 1 118 ? 3.131 6.204 0.607 1.00 92.44 118 ASP A N 1
ATOM 919 C CA . ASP A 1 118 ? 4.232 7.021 0.093 1.00 92.44 118 ASP A CA 1
ATOM 920 C C . ASP A 1 118 ? 5.169 6.223 -0.833 1.00 92.44 118 ASP A C 1
ATOM 922 O O . ASP A 1 118 ? 5.558 6.692 -1.914 1.00 92.44 118 ASP A O 1
ATOM 926 N N . ILE A 1 119 ? 5.499 4.977 -0.469 1.00 90.38 119 ILE A N 1
ATOM 927 C CA . ILE A 1 119 ? 6.389 4.141 -1.290 1.00 90.38 119 ILE A CA 1
ATOM 928 C C . ILE A 1 119 ? 5.738 3.720 -2.614 1.00 90.38 119 ILE A C 1
ATOM 930 O O . ILE A 1 119 ? 6.423 3.622 -3.637 1.00 90.38 119 ILE A O 1
ATOM 934 N N . THR A 1 120 ? 4.415 3.533 -2.641 1.00 85.12 120 THR A N 1
ATOM 935 C CA . THR A 1 120 ? 3.692 3.204 -3.883 1.00 85.12 120 THR A CA 1
ATOM 936 C C . THR A 1 120 ? 3.677 4.371 -4.868 1.00 85.12 120 THR A C 1
ATOM 938 O O . THR A 1 120 ? 3.845 4.162 -6.075 1.00 85.12 120 THR A O 1
ATOM 941 N N . THR A 1 121 ? 3.581 5.600 -4.357 1.00 82.75 121 THR A N 1
ATOM 942 C CA . THR A 1 121 ? 3.708 6.832 -5.146 1.00 82.75 121 THR A CA 1
ATOM 943 C C . THR A 1 121 ? 5.123 6.969 -5.705 1.00 82.75 121 THR A C 1
ATOM 945 O O . THR A 1 121 ? 5.299 7.142 -6.911 1.00 82.75 121 THR A O 1
ATOM 948 N N . THR A 1 122 ? 6.139 6.774 -4.858 1.00 81.75 122 THR A N 1
ATOM 949 C CA . THR A 1 122 ? 7.561 6.828 -5.247 1.00 81.75 122 THR A CA 1
ATOM 950 C C . THR A 1 122 ? 7.873 5.862 -6.393 1.00 81.75 122 THR A C 1
ATOM 952 O O . THR A 1 122 ? 8.553 6.213 -7.356 1.00 81.75 122 THR A O 1
ATOM 955 N N . ARG A 1 123 ? 7.333 4.640 -6.332 1.00 81.56 123 ARG A N 1
ATOM 956 C CA . ARG A 1 123 ? 7.509 3.628 -7.384 1.00 81.56 123 ARG A CA 1
ATOM 957 C C . ARG A 1 123 ? 6.792 3.956 -8.681 1.00 81.56 123 ARG A C 1
ATOM 959 O O . ARG A 1 123 ? 7.309 3.625 -9.744 1.00 81.56 123 ARG A O 1
ATOM 966 N N . SER A 1 124 ? 5.614 4.565 -8.594 1.00 79.44 124 SER A N 1
ATOM 967 C CA . SER A 1 124 ? 4.838 4.951 -9.775 1.00 79.44 124 SER A CA 1
ATOM 968 C C . SER A 1 124 ? 5.550 6.070 -10.537 1.00 79.44 124 SER A C 1
ATOM 970 O O . SER A 1 124 ? 5.785 5.930 -11.731 1.00 79.44 124 SER A O 1
ATOM 972 N N . VAL A 1 125 ? 6.034 7.098 -9.829 1.00 74.75 125 VAL A N 1
ATOM 973 C CA . VAL A 1 125 ? 6.841 8.176 -10.427 1.00 74.75 125 VAL A CA 1
ATOM 974 C C . VAL A 1 125 ? 8.141 7.643 -11.022 1.00 74.75 125 VAL A C 1
ATOM 976 O O . VAL A 1 125 ? 8.511 8.045 -12.123 1.00 74.75 125 VAL A O 1
ATOM 979 N N . ALA A 1 126 ? 8.826 6.720 -10.335 1.00 75.94 126 ALA A N 1
ATOM 980 C CA . ALA A 1 126 ? 10.018 6.081 -10.886 1.00 75.94 126 ALA A CA 1
ATOM 981 C C . ALA A 1 126 ? 9.703 5.387 -12.222 1.00 75.94 126 ALA A C 1
ATOM 983 O O . ALA A 1 126 ? 10.440 5.572 -13.174 1.00 75.94 126 ALA A O 1
ATOM 984 N N . LEU A 1 127 ? 8.582 4.666 -12.343 1.00 73.62 127 LEU A N 1
ATOM 985 C CA . LEU A 1 127 ? 8.184 4.044 -13.612 1.00 73.62 127 LEU A CA 1
ATOM 986 C C . LEU A 1 127 ? 7.855 5.051 -14.726 1.00 73.62 127 LEU A C 1
ATOM 988 O O . LEU A 1 127 ? 8.194 4.786 -15.875 1.00 73.62 127 LEU A O 1
ATOM 992 N N . GLU A 1 128 ? 7.215 6.179 -14.408 1.00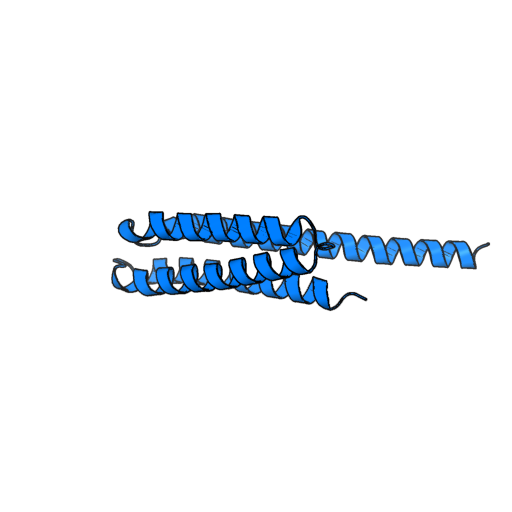 69.06 128 GLU A N 1
ATOM 993 C CA . GLU A 1 128 ? 6.811 7.196 -15.396 1.00 69.06 128 GLU A CA 1
ATOM 994 C C . GLU A 1 128 ? 7.968 8.090 -15.870 1.00 69.06 128 GLU A C 1
ATOM 996 O O . GLU A 1 128 ? 7.996 8.519 -17.020 1.00 69.06 128 GLU A O 1
ATOM 1001 N N . THR A 1 129 ? 8.946 8.372 -15.007 1.00 60.97 129 THR A N 1
ATOM 1002 C CA . THR A 1 129 ? 10.085 9.264 -15.314 1.00 60.97 129 THR A CA 1
ATOM 1003 C C . THR A 1 129 ? 11.246 8.561 -16.031 1.00 60.97 129 THR A C 1
ATOM 1005 O O . THR A 1 129 ? 12.372 9.064 -16.060 1.00 60.97 129 THR A O 1
ATOM 1008 N N . HIS A 1 130 ? 10.996 7.400 -16.637 1.00 49.44 130 HIS A N 1
ATOM 1009 C CA . HIS A 1 130 ? 11.998 6.614 -17.354 1.00 49.44 130 HIS A CA 1
ATOM 1010 C C . HIS A 1 130 ? 11.729 6.602 -18.875 1.00 49.44 130 HIS A C 1
ATOM 1012 O O . HIS A 1 130 ? 10.868 5.839 -19.314 1.00 49.44 130 HIS A O 1
ATOM 1018 N N . PRO A 1 131 ? 12.442 7.429 -19.676 1.00 42.75 131 PRO A N 1
ATOM 1019 C CA . PRO A 1 131 ? 12.508 7.295 -21.135 1.00 42.75 131 PRO A CA 1
ATOM 1020 C C . PRO A 1 131 ? 13.346 6.091 -21.594 1.00 42.75 131 PRO A C 1
ATOM 1022 O O . PRO A 1 131 ? 14.233 5.635 -20.828 1.00 42.75 131 PRO A O 1
#

Foldseek 3Di:
DVVVVVVVVVVVVVVVVLVVVLVVLVVQLVVLLVQLLVLLVLFPPVLSVVLNVLSVLLVVLVCQLPVDVPPVVSNVVSVVSNVVSLVVSLVSLVVSCVVHPDNVSSVSSNVSSVSSVVSVVVSVVSVVVDD

Secondary structure (DSSP, 8-state):
-HHHHHHHHHHHHHHHHHHHHHHHHHHHHHHHHHHHHHHGGGS-TTTHHHHHHHHHHHHHHHHHHHH-SS-HHHHHHHHHHHHHHHHHHHHHHHHHGGG-SSHHHHHHHHHHHHHHHHHHHHHHHHHHT--

Sequence (131 aa):
FGLLALLIAFTFSGAATRMDARRTLIVAETNAMGTAWLRLDLLPVAHQPALRQDFRDYVDARIAYYRDLTDIERATRENARANALQLVIWKKAVASLQDMPTPTLGVSALQALNEMIDITTTRSVALETHP

Radius of gyration: 19.05 Å; chains: 1; bounding box: 52×18×55 Å

pLDDT: mean 88.29, std 10.9, range [42.75, 98.5]